Protein AF-A0A0K0D854-F1 (afdb_monomer_lite)

Secondary structure (DSSP, 8-state):
--SSEEE--TTGGGG-TTGGGGGGGTTS-SHHHHHH-GGG-SHHHHHHHHHTEEEE--HHHHT------TT-TTTTPPP--TTSEEEEETTEEEE--TTTTTS-SS--GGGS-EE-SSPPP---

Radius of gyration: 17.12 Å; chains: 1; bounding box: 40×25×46 Å

Sequence (124 aa):
MNELGVYDVTDFVASHPGGDKILLAAGGSVEPFWALYAQHKTKEVMEILEELRIGNLDPKEVETTKQMDVSDPFSTDPERHPALIVNQQRPFNAETPPVLIMDHFLTPNDLFFVRNHMPVPKVS

pLDDT: mean 89.84, std 10.32, range [48.94, 98.56]

Foldseek 3Di:
DPPFFDFDCPVVLVVDPLHCPVCLQPPHDCVLVCVVVVVCVDPVNVVVRVVRTPDGDDPVVVPPDDPQDPPDQQSPADDARSSWAFPDVVVTWTAAPPSQPPVDPDDPPRHHTDDDPHHDDDDD

Structure (mmCIF, N/CA/C/O backbone):
data_AF-A0A0K0D854-F1
#
_entry.id   AF-A0A0K0D854-F1
#
loop_
_atom_site.group_PDB
_atom_site.id
_atom_site.type_symbol
_atom_site.label_atom_id
_atom_site.label_alt_id
_atom_site.label_comp_id
_atom_site.label_asym_id
_atom_site.label_entity_id
_atom_site.label_seq_id
_atom_site.pdbx_PDB_ins_code
_atom_site.Cartn_x
_atom_site.Cartn_y
_atom_site.Cartn_z
_atom_site.occupancy
_atom_site.B_iso_or_equiv
_atom_site.auth_seq_id
_atom_site.auth_comp_id
_atom_site.auth_asym_id
_atom_site.auth_atom_id
_atom_site.pdbx_PDB_model_num
ATOM 1 N N . MET A 1 1 ? -10.514 11.056 -16.843 1.00 48.94 1 MET A N 1
ATOM 2 C CA . MET A 1 1 ? -10.186 9.645 -16.563 1.00 48.94 1 MET A CA 1
ATOM 3 C C . MET A 1 1 ? -11.248 9.140 -15.611 1.00 48.94 1 MET A C 1
ATOM 5 O O . MET A 1 1 ? -11.554 9.856 -14.669 1.00 48.94 1 MET A O 1
ATOM 9 N N . ASN A 1 2 ? -11.889 8.008 -15.899 1.00 51.47 2 ASN A N 1
ATOM 10 C CA . ASN A 1 2 ? -12.866 7.433 -14.971 1.00 51.47 2 ASN A CA 1
ATOM 11 C C . ASN A 1 2 ? -12.115 6.906 -13.740 1.00 51.47 2 ASN A C 1
ATOM 13 O O . ASN A 1 2 ? -11.326 5.976 -13.886 1.00 51.47 2 ASN A O 1
ATOM 17 N N . GLU A 1 3 ? -12.381 7.490 -12.569 1.00 73.69 3 GLU A N 1
ATOM 18 C CA . GLU A 1 3 ? -11.641 7.325 -11.300 1.00 73.69 3 GLU A CA 1
ATOM 19 C C . GLU A 1 3 ? -11.749 5.926 -10.654 1.00 73.69 3 GLU A C 1
ATOM 21 O O . GLU A 1 3 ? -11.167 5.691 -9.606 1.00 73.69 3 GLU A O 1
ATOM 26 N N . LEU A 1 4 ? -12.467 4.983 -11.276 1.00 89.00 4 LEU A N 1
ATOM 27 C CA . LEU A 1 4 ? -12.738 3.635 -10.752 1.00 89.00 4 LEU A CA 1
ATOM 28 C C . LEU A 1 4 ? -12.393 2.540 -11.774 1.00 89.00 4 LEU A C 1
ATOM 30 O O . LEU A 1 4 ? -13.206 1.659 -12.051 1.00 89.00 4 LEU A O 1
ATOM 34 N N . GLY A 1 5 ? -11.239 2.649 -12.432 1.00 93.00 5 GLY A N 1
ATOM 35 C CA . GLY A 1 5 ? -10.787 1.651 -13.406 1.00 93.00 5 GLY A CA 1
ATOM 36 C C . GLY A 1 5 ? -10.308 0.355 -12.755 1.00 93.00 5 GLY A C 1
ATOM 37 O O . GLY A 1 5 ? -9.674 0.379 -11.705 1.00 93.00 5 GLY A O 1
ATOM 38 N N . VAL A 1 6 ? -10.604 -0.769 -13.404 1.00 94.88 6 VAL A N 1
ATOM 39 C CA . VAL A 1 6 ? -10.044 -2.088 -13.088 1.00 94.88 6 VAL A CA 1
ATOM 40 C C . VAL A 1 6 ? -9.100 -2.464 -14.218 1.00 94.88 6 VAL A C 1
ATOM 42 O O . VAL A 1 6 ? -9.486 -2.396 -15.388 1.00 94.88 6 VAL A O 1
ATOM 45 N N . TYR A 1 7 ? -7.878 -2.855 -13.869 1.00 95.75 7 TYR A N 1
ATOM 46 C CA . TYR A 1 7 ? -6.790 -3.063 -14.819 1.00 95.75 7 TYR A CA 1
ATOM 47 C C . TYR A 1 7 ? -6.211 -4.467 -14.661 1.00 95.75 7 TYR A C 1
ATOM 49 O O . TYR A 1 7 ? -5.947 -4.901 -13.538 1.00 95.75 7 TYR A O 1
ATOM 57 N N . ASP A 1 8 ? -6.007 -5.161 -15.777 1.00 96.56 8 ASP A N 1
ATOM 58 C CA . ASP A 1 8 ? -5.256 -6.413 -15.805 1.00 96.56 8 ASP A CA 1
ATOM 59 C C . ASP A 1 8 ? -3.807 -6.107 -16.177 1.00 96.56 8 ASP A C 1
ATOM 61 O O . ASP A 1 8 ? -3.488 -5.748 -17.308 1.00 96.56 8 ASP A O 1
ATOM 65 N N . VAL A 1 9 ? -2.924 -6.226 -15.190 1.00 95.75 9 VAL A N 1
ATOM 66 C CA . VAL A 1 9 ? -1.495 -5.937 -15.345 1.00 95.75 9 VAL A CA 1
ATOM 67 C C . VAL A 1 9 ? -0.653 -7.204 -15.491 1.00 95.75 9 VAL A C 1
ATOM 69 O O . VAL A 1 9 ? 0.571 -7.102 -15.452 1.00 95.75 9 VAL A O 1
ATOM 72 N N . THR A 1 10 ? -1.270 -8.383 -15.649 1.00 95.62 10 THR A N 1
ATOM 73 C CA . THR A 1 10 ? -0.593 -9.694 -15.596 1.00 95.62 10 THR A CA 1
ATOM 74 C C . THR A 1 10 ? 0.603 -9.765 -16.546 1.00 95.62 10 THR A C 1
ATOM 76 O O . THR A 1 10 ? 1.713 -10.077 -16.113 1.00 95.62 10 THR A O 1
ATOM 79 N N . ASP A 1 11 ? 0.411 -9.396 -17.813 1.00 95.00 11 ASP A N 1
ATOM 80 C CA . ASP A 1 11 ? 1.480 -9.414 -18.820 1.00 95.00 11 ASP A CA 1
ATOM 81 C C . ASP A 1 11 ? 2.470 -8.250 -18.647 1.00 95.00 11 ASP A C 1
ATOM 83 O O . ASP A 1 11 ? 3.657 -8.368 -18.962 1.00 95.00 11 ASP A O 1
ATOM 87 N N . PHE A 1 12 ? 2.005 -7.123 -18.098 1.00 95.38 12 PHE A N 1
ATOM 88 C CA . PHE A 1 12 ? 2.821 -5.925 -17.911 1.00 95.38 12 PHE A CA 1
ATOM 89 C C . PHE A 1 12 ? 3.872 -6.082 -16.803 1.00 95.38 12 PHE A C 1
ATOM 91 O O . PHE A 1 12 ? 4.914 -5.421 -16.868 1.00 95.38 12 PHE A O 1
ATOM 98 N N . VAL A 1 13 ? 3.657 -6.983 -15.830 1.00 94.50 13 VAL A N 1
ATOM 99 C CA . VAL A 1 13 ? 4.583 -7.233 -14.704 1.00 94.50 13 VAL A CA 1
ATOM 100 C C . VAL A 1 13 ? 6.026 -7.412 -15.184 1.00 94.50 13 VAL A C 1
ATOM 102 O O . VAL A 1 13 ? 6.934 -6.789 -14.638 1.00 94.50 13 VAL A O 1
ATOM 105 N N . ALA A 1 14 ? 6.241 -8.194 -16.247 1.00 94.00 14 ALA A N 1
ATOM 106 C CA . ALA A 1 14 ? 7.576 -8.491 -16.773 1.00 94.00 14 ALA A CA 1
ATOM 107 C C . ALA A 1 14 ? 8.302 -7.266 -17.364 1.00 94.00 14 ALA A C 1
ATOM 109 O O . ALA A 1 14 ? 9.528 -7.261 -17.464 1.00 94.00 14 ALA A O 1
ATOM 110 N N . SER A 1 15 ? 7.555 -6.236 -17.763 1.00 94.06 15 SER A N 1
ATOM 111 C CA . SER A 1 15 ? 8.077 -5.006 -18.373 1.00 94.06 15 SER A CA 1
ATOM 112 C C . SER A 1 15 ? 8.105 -3.805 -17.427 1.00 94.06 15 SER A C 1
ATOM 114 O O . SER A 1 15 ? 8.588 -2.738 -17.808 1.00 94.06 15 SER A O 1
ATOM 116 N N . HIS A 1 16 ? 7.602 -3.953 -16.200 1.00 94.88 16 HIS A N 1
ATOM 117 C CA . HIS A 1 16 ? 7.472 -2.842 -15.268 1.00 94.88 16 HIS A CA 1
ATOM 118 C C . HIS A 1 16 ? 8.853 -2.310 -14.813 1.00 94.88 16 HIS A C 1
ATOM 120 O O . HIS A 1 16 ? 9.632 -3.068 -14.226 1.00 94.88 16 HIS A O 1
ATOM 126 N N . PRO A 1 17 ? 9.163 -1.003 -14.981 1.00 89.69 17 PRO A N 1
ATOM 127 C CA . PRO A 1 17 ? 10.466 -0.422 -14.613 1.00 89.69 17 PRO A CA 1
ATOM 128 C C . PRO A 1 17 ? 10.845 -0.465 -13.117 1.00 89.69 17 PRO A C 1
ATOM 130 O O . PRO A 1 17 ? 11.956 -0.079 -12.760 1.00 89.69 17 PRO A O 1
ATOM 133 N N . GLY A 1 18 ? 9.960 -0.941 -12.235 1.00 85.88 18 GLY A N 1
ATOM 134 C CA . GLY A 1 18 ? 10.232 -1.209 -10.815 1.00 85.88 18 GLY A CA 1
ATOM 135 C C . GLY A 1 18 ? 10.286 -2.699 -10.451 1.00 85.88 18 GLY A C 1
ATOM 136 O O . GLY A 1 18 ? 10.290 -3.025 -9.262 1.00 85.88 18 GLY A O 1
ATOM 137 N N . GLY A 1 19 ? 10.277 -3.592 -11.448 1.00 89.56 19 GLY A N 1
ATOM 138 C CA . GLY A 1 19 ? 10.204 -5.042 -11.268 1.00 89.56 19 GLY A CA 1
ATOM 139 C C . GLY A 1 19 ? 8.972 -5.463 -10.465 1.00 89.56 19 GLY A C 1
ATOM 140 O O . GLY A 1 19 ? 7.910 -4.836 -10.554 1.00 89.56 19 GLY A O 1
ATOM 141 N N . ASP A 1 20 ? 9.156 -6.469 -9.612 1.00 90.25 20 ASP A N 1
ATOM 142 C CA . ASP A 1 20 ? 8.103 -7.108 -8.811 1.00 90.25 20 ASP A CA 1
ATOM 143 C C . ASP A 1 20 ? 7.410 -6.176 -7.800 1.00 90.25 20 ASP A C 1
ATOM 145 O O . ASP A 1 20 ? 6.396 -6.554 -7.217 1.00 90.25 20 ASP A O 1
ATOM 149 N N . LYS A 1 21 ? 7.885 -4.936 -7.600 1.00 89.69 21 LYS A N 1
ATOM 150 C CA . LYS A 1 21 ? 7.220 -3.946 -6.727 1.00 89.69 21 LYS A CA 1
ATOM 151 C C . LYS A 1 21 ? 5.779 -3.652 -7.143 1.00 89.69 21 LYS A C 1
ATOM 153 O O . LYS A 1 21 ? 4.970 -3.305 -6.288 1.00 89.69 21 LYS A O 1
ATOM 158 N N . ILE A 1 22 ? 5.442 -3.832 -8.422 1.00 92.19 22 ILE A N 1
ATOM 159 C CA . ILE A 1 22 ? 4.059 -3.717 -8.912 1.00 92.19 22 ILE A CA 1
ATOM 160 C C . ILE A 1 22 ? 3.105 -4.684 -8.193 1.00 92.19 22 ILE A C 1
ATOM 162 O O . ILE A 1 22 ? 1.942 -4.354 -7.973 1.00 92.19 22 ILE A O 1
ATOM 166 N N . LEU A 1 23 ? 3.604 -5.841 -7.745 1.00 92.44 23 LEU A N 1
ATOM 167 C CA . LEU A 1 23 ? 2.806 -6.861 -7.065 1.00 92.44 23 LEU A CA 1
ATOM 168 C C . LEU A 1 23 ? 2.357 -6.439 -5.662 1.00 92.44 23 LEU A C 1
ATOM 170 O O . LEU A 1 23 ? 1.440 -7.046 -5.119 1.00 92.44 23 LEU A O 1
ATOM 174 N N . LEU A 1 24 ? 2.941 -5.385 -5.083 1.00 90.50 24 LEU A N 1
ATOM 175 C CA . LEU A 1 24 ? 2.486 -4.848 -3.797 1.00 90.50 24 LEU A CA 1
ATOM 176 C C . LEU A 1 24 ? 1.040 -4.334 -3.858 1.00 90.50 24 LEU A C 1
ATOM 178 O O . LEU A 1 24 ? 0.354 -4.343 -2.841 1.00 90.50 24 LEU A O 1
ATOM 182 N N . ALA A 1 25 ? 0.582 -3.912 -5.039 1.00 91.88 25 ALA A N 1
ATOM 183 C CA . ALA A 1 25 ? -0.784 -3.455 -5.275 1.00 91.88 25 ALA A CA 1
ATOM 184 C C . ALA A 1 25 ? -1.708 -4.559 -5.828 1.00 91.88 25 ALA A C 1
ATOM 186 O O . ALA A 1 25 ? -2.865 -4.285 -6.142 1.00 91.88 25 ALA A O 1
ATOM 187 N N . ALA A 1 26 ? -1.222 -5.797 -5.985 1.00 92.44 26 ALA A N 1
ATOM 188 C CA . ALA A 1 26 ? -1.984 -6.865 -6.627 1.00 92.44 26 ALA A CA 1
ATOM 189 C C . ALA A 1 26 ? -3.302 -7.148 -5.888 1.00 92.44 26 ALA A C 1
ATOM 191 O O . ALA A 1 26 ? -3.321 -7.394 -4.683 1.00 92.44 26 ALA A O 1
ATOM 192 N N . GLY A 1 27 ? -4.413 -7.119 -6.630 1.00 89.81 27 GLY A N 1
ATOM 193 C CA . GLY A 1 27 ? -5.758 -7.317 -6.079 1.00 89.81 27 GLY A CA 1
ATOM 194 C C . GLY A 1 27 ? -6.284 -6.149 -5.237 1.00 89.81 27 GLY A C 1
ATOM 195 O O . GLY A 1 27 ? -7.340 -6.283 -4.621 1.00 89.81 27 GLY A O 1
ATOM 196 N N . GLY A 1 28 ? -5.572 -5.022 -5.199 1.00 90.19 28 GLY A N 1
ATOM 197 C CA . GLY A 1 28 ? -5.941 -3.832 -4.444 1.00 90.19 28 GLY A CA 1
ATOM 198 C C . GLY A 1 28 ? -5.857 -2.549 -5.268 1.00 90.19 28 GLY A C 1
ATOM 199 O O . GLY A 1 28 ? -5.642 -2.552 -6.477 1.00 90.19 28 GLY A O 1
ATOM 200 N N . SER A 1 29 ? -6.054 -1.434 -4.573 1.00 90.62 29 SER A N 1
ATOM 201 C CA . SER A 1 29 ? -5.955 -0.086 -5.130 1.00 90.62 29 SER A CA 1
ATOM 202 C C . SER A 1 29 ? -4.484 0.331 -5.287 1.00 90.62 29 SER A C 1
ATOM 204 O O . SER A 1 29 ? -3.644 0.040 -4.430 1.00 90.62 29 SER A O 1
ATOM 206 N N . VAL A 1 30 ? -4.168 1.018 -6.390 1.00 90.88 30 VAL A N 1
ATOM 207 C CA . VAL A 1 30 ? -2.813 1.523 -6.693 1.00 90.88 30 VAL A CA 1
ATOM 208 C C . VAL A 1 30 ? -2.532 2.876 -6.029 1.00 90.88 30 VAL A C 1
ATOM 210 O O . VAL A 1 30 ? -1.376 3.274 -5.875 1.00 90.88 30 VAL A O 1
ATOM 213 N N . GLU A 1 31 ? -3.579 3.575 -5.595 1.00 88.94 31 GLU A N 1
ATOM 214 C CA . GLU A 1 31 ? -3.553 4.931 -5.048 1.00 88.94 31 GLU A CA 1
ATOM 215 C C . GLU A 1 31 ? -2.566 5.115 -3.879 1.00 88.94 31 GLU A C 1
ATOM 217 O O . GLU A 1 31 ? -1.800 6.086 -3.919 1.00 88.94 31 GLU A O 1
ATOM 222 N N . PRO A 1 32 ? -2.485 4.209 -2.878 1.00 88.31 32 PRO A N 1
ATOM 223 C CA . PRO A 1 32 ? -1.510 4.334 -1.790 1.00 88.31 32 PRO A CA 1
ATOM 224 C C . PRO A 1 32 ? -0.059 4.326 -2.295 1.00 88.31 32 PRO A C 1
ATOM 226 O O . PRO A 1 32 ? 0.796 5.056 -1.797 1.00 88.31 32 PRO A O 1
ATOM 229 N N . PHE A 1 33 ? 0.219 3.561 -3.351 1.00 89.88 33 PHE A N 1
ATOM 230 C CA . PHE A 1 33 ? 1.563 3.397 -3.905 1.00 89.88 33 PHE A CA 1
ATOM 231 C C . PHE A 1 33 ? 1.993 4.585 -4.768 1.00 89.88 33 PHE A C 1
ATOM 233 O O . PHE A 1 33 ? 3.167 4.958 -4.771 1.00 89.88 33 PHE A O 1
ATOM 240 N N . TRP A 1 34 ? 1.059 5.242 -5.457 1.00 88.94 34 TRP A N 1
ATOM 241 C CA . TRP A 1 34 ? 1.347 6.477 -6.195 1.00 88.94 34 TRP A CA 1
ATOM 242 C C . TRP A 1 34 ? 1.717 7.652 -5.291 1.00 88.94 34 TRP A C 1
ATOM 244 O O . TRP A 1 34 ? 2.399 8.578 -5.740 1.00 88.94 34 TRP A O 1
ATOM 254 N N . ALA A 1 35 ? 1.273 7.651 -4.031 1.00 82.12 35 ALA A N 1
ATOM 255 C CA . ALA A 1 35 ? 1.714 8.641 -3.052 1.00 82.12 35 ALA A CA 1
ATOM 256 C C . ALA A 1 35 ? 3.203 8.474 -2.708 1.00 82.12 35 ALA A C 1
ATOM 258 O O . ALA A 1 35 ? 3.905 9.474 -2.562 1.00 82.12 35 ALA A O 1
ATOM 259 N N . LEU A 1 36 ? 3.686 7.229 -2.652 1.00 82.44 36 LEU A N 1
ATOM 260 C CA . LEU A 1 36 ? 5.089 6.895 -2.393 1.00 82.44 36 LEU A CA 1
ATOM 261 C C . LEU A 1 36 ? 5.978 7.133 -3.624 1.00 82.44 36 LEU A C 1
ATOM 263 O O . LEU A 1 36 ? 7.073 7.680 -3.507 1.00 82.44 36 LEU A O 1
ATOM 267 N N . TYR A 1 37 ? 5.491 6.772 -4.813 1.00 85.88 37 TYR A N 1
ATOM 268 C CA . TYR A 1 37 ? 6.254 6.825 -6.062 1.00 85.88 37 TYR A CA 1
ATOM 269 C C . TYR A 1 37 ? 5.634 7.799 -7.060 1.00 85.88 37 TYR A C 1
ATOM 271 O O . TYR A 1 37 ? 4.942 7.406 -8.006 1.00 85.88 37 TYR A O 1
ATOM 279 N N . ALA A 1 38 ? 5.917 9.087 -6.863 1.00 84.81 38 ALA A N 1
ATOM 280 C CA . ALA A 1 38 ? 5.375 10.172 -7.680 1.00 84.81 38 ALA A CA 1
ATOM 281 C C . ALA A 1 38 ? 5.711 10.063 -9.183 1.00 84.81 38 ALA A C 1
ATOM 283 O O . ALA A 1 38 ? 5.021 10.671 -9.997 1.00 84.81 38 ALA A O 1
ATOM 284 N N . GLN A 1 39 ? 6.717 9.269 -9.569 1.00 88.50 39 GLN A N 1
ATOM 285 C CA . GLN A 1 39 ? 7.090 9.003 -10.964 1.00 88.50 39 GLN A CA 1
ATOM 286 C C . GLN A 1 39 ? 5.965 8.345 -11.775 1.00 88.50 39 GLN A C 1
ATOM 288 O O . GLN A 1 39 ? 5.975 8.438 -12.995 1.00 88.50 39 GLN A O 1
ATOM 293 N N . HIS A 1 40 ? 4.980 7.724 -11.122 1.00 91.44 40 HIS A N 1
ATOM 294 C CA . HIS A 1 40 ? 3.809 7.165 -11.802 1.00 91.44 40 HIS A CA 1
ATOM 295 C C . HIS A 1 40 ? 2.764 8.230 -12.178 1.00 91.44 40 HIS A C 1
ATOM 297 O O . HIS A 1 40 ? 1.815 7.934 -12.895 1.00 91.44 40 HIS A O 1
ATOM 303 N N . LYS A 1 41 ? 2.918 9.483 -11.724 1.00 88.62 41 LYS A N 1
ATOM 304 C CA . LYS A 1 41 ? 1.966 10.581 -11.974 1.00 88.62 41 LYS A CA 1
ATOM 305 C C . LYS A 1 41 ? 2.275 11.357 -13.260 1.00 88.62 41 LYS A C 1
ATOM 307 O O . LYS A 1 41 ? 2.118 12.578 -13.291 1.00 88.62 41 LYS A O 1
ATOM 312 N N . THR A 1 42 ? 2.733 10.678 -14.311 1.00 92.88 42 THR A N 1
ATOM 313 C CA . THR A 1 42 ? 2.973 11.295 -15.628 1.00 92.88 42 THR A CA 1
ATOM 314 C C . THR A 1 42 ? 1.895 10.897 -16.630 1.00 92.88 42 THR A C 1
ATOM 316 O O . THR A 1 42 ? 1.182 9.913 -16.438 1.00 92.88 42 THR A O 1
ATOM 319 N N . LYS A 1 43 ? 1.759 11.672 -17.711 1.00 94.19 43 LYS A N 1
ATOM 320 C CA . LYS A 1 43 ? 0.746 11.415 -18.744 1.00 94.19 43 LYS A CA 1
ATOM 321 C C . LYS A 1 43 ? 0.985 10.074 -19.435 1.00 94.19 43 LYS A C 1
ATOM 323 O O . LYS A 1 43 ? 0.040 9.341 -19.678 1.00 94.19 43 LYS A O 1
ATOM 328 N N . GLU A 1 44 ? 2.246 9.753 -19.685 1.00 93.81 44 GLU A N 1
ATOM 329 C CA . GLU A 1 44 ? 2.679 8.535 -20.365 1.00 93.81 44 GLU A CA 1
ATOM 330 C C . GLU A 1 44 ? 2.310 7.289 -19.552 1.00 93.81 44 GLU A C 1
ATOM 332 O O . GLU A 1 44 ? 1.805 6.318 -20.103 1.00 93.81 44 GLU A O 1
ATOM 337 N N . VAL A 1 45 ? 2.495 7.326 -18.226 1.00 93.81 45 VAL A N 1
ATOM 338 C CA . VAL A 1 45 ? 2.103 6.214 -17.345 1.00 93.81 45 VAL A CA 1
ATOM 339 C C . VAL A 1 45 ? 0.585 6.040 -17.320 1.00 93.81 45 VAL A C 1
ATOM 341 O O . VAL A 1 45 ? 0.103 4.912 -17.351 1.00 93.81 45 VAL A O 1
ATOM 344 N N . MET A 1 46 ? -0.173 7.141 -17.312 1.00 93.00 46 MET A N 1
ATOM 345 C CA . MET A 1 46 ? -1.637 7.082 -17.373 1.00 93.00 46 MET A CA 1
ATOM 346 C C . MET A 1 46 ? -2.143 6.527 -18.711 1.00 93.00 46 MET A C 1
ATOM 348 O O . MET A 1 46 ? -3.142 5.815 -18.731 1.00 93.00 46 MET A O 1
ATOM 352 N N . GLU A 1 47 ? -1.460 6.831 -19.818 1.00 94.75 47 GLU A N 1
ATOM 353 C CA . GLU A 1 47 ? -1.771 6.273 -21.139 1.00 94.75 47 GLU A CA 1
ATOM 354 C C . GLU A 1 47 ? -1.528 4.758 -21.172 1.00 94.75 47 GLU A C 1
ATOM 356 O O . GLU A 1 47 ? -2.436 4.021 -21.545 1.00 94.75 47 GLU A O 1
ATOM 361 N N . ILE A 1 48 ? -0.373 4.287 -20.682 1.00 94.25 48 ILE A N 1
ATOM 362 C CA . ILE A 1 48 ? -0.077 2.847 -20.549 1.00 94.25 48 ILE A CA 1
ATOM 363 C C . ILE A 1 48 ? -1.121 2.154 -19.665 1.00 94.25 48 ILE A C 1
ATOM 365 O O . ILE A 1 48 ? -1.604 1.079 -20.003 1.00 94.25 48 ILE A O 1
ATOM 369 N N . LEU A 1 49 ? -1.486 2.760 -18.532 1.00 94.50 49 LEU A N 1
ATOM 370 C CA . LEU A 1 49 ? -2.462 2.176 -17.613 1.00 94.50 49 LEU A CA 1
ATOM 371 C C . LEU A 1 49 ? -3.836 2.004 -18.271 1.00 94.50 49 LEU A C 1
ATOM 373 O O . LEU A 1 49 ? -4.475 0.973 -18.081 1.00 94.50 49 LEU A O 1
ATOM 377 N N . GLU A 1 50 ? -4.292 2.985 -19.051 1.00 95.19 50 GLU A N 1
ATOM 378 C CA . GLU A 1 50 ? -5.596 2.908 -19.716 1.00 95.19 50 GLU A CA 1
ATOM 379 C C . GLU A 1 50 ? -5.641 1.792 -20.774 1.00 95.19 50 GLU A C 1
ATOM 381 O O . GLU A 1 50 ? -6.689 1.170 -20.943 1.00 95.19 50 GLU A O 1
ATOM 386 N N . GLU A 1 51 ? -4.518 1.464 -21.425 1.00 95.69 51 GLU A N 1
ATOM 387 C CA . GLU A 1 51 ? -4.426 0.308 -22.336 1.00 95.69 51 GLU A CA 1
ATOM 388 C C . GLU A 1 51 ? -4.649 -1.036 -21.620 1.00 95.69 51 GLU A C 1
ATOM 390 O O . GLU A 1 51 ? -5.113 -1.994 -22.237 1.00 95.69 51 GLU A O 1
ATOM 395 N N .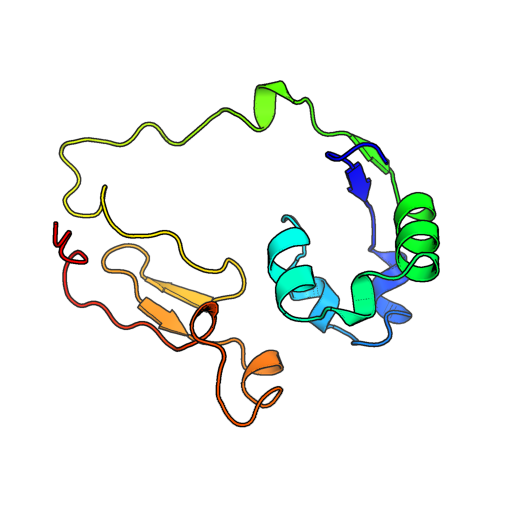 LEU A 1 52 ? -4.367 -1.105 -20.315 1.00 96.12 52 LEU A N 1
ATOM 396 C CA . LEU A 1 52 ? -4.513 -2.307 -19.482 1.00 96.12 52 LEU A CA 1
ATOM 397 C C . LEU A 1 52 ? -5.906 -2.435 -18.842 1.00 96.12 52 LEU A C 1
ATOM 399 O O . LEU A 1 52 ? -6.154 -3.337 -18.037 1.00 96.12 52 LEU A O 1
ATOM 403 N N . ARG A 1 53 ? -6.831 -1.519 -19.140 1.00 96.44 53 ARG A N 1
ATOM 404 C CA . ARG A 1 53 ? -8.150 -1.480 -18.503 1.00 96.44 53 ARG A CA 1
ATOM 405 C C . ARG A 1 53 ? -9.047 -2.614 -18.993 1.00 96.44 53 ARG A C 1
ATOM 407 O O . ARG A 1 53 ? -9.307 -2.750 -20.183 1.00 96.44 53 ARG A O 1
ATOM 414 N N . ILE A 1 54 ? -9.624 -3.352 -18.049 1.00 97.00 54 ILE A N 1
ATOM 415 C CA . ILE A 1 54 ? -10.599 -4.423 -18.316 1.00 97.00 54 ILE A CA 1
ATOM 416 C C . ILE A 1 54 ? -12.024 -4.076 -17.872 1.00 97.00 54 ILE A C 1
ATOM 418 O O . ILE A 1 54 ? -12.967 -4.795 -18.196 1.00 97.00 54 ILE A O 1
ATOM 422 N N . GLY A 1 55 ? -12.211 -2.979 -17.135 1.00 95.25 55 GLY A N 1
ATOM 423 C CA . GLY A 1 55 ? -13.536 -2.548 -16.706 1.00 95.25 55 GLY A CA 1
ATOM 424 C C . GLY A 1 55 ? -13.520 -1.420 -15.685 1.00 95.25 55 GLY A C 1
ATOM 425 O O . GLY A 1 55 ? -12.530 -0.695 -15.539 1.00 95.25 55 GLY A O 1
ATOM 426 N N . ASN A 1 56 ? -14.645 -1.277 -14.984 1.00 94.38 56 ASN A N 1
ATOM 427 C CA . ASN A 1 56 ? -14.856 -0.291 -13.931 1.00 94.38 56 ASN A CA 1
ATOM 428 C C . ASN A 1 56 ? -15.528 -0.943 -12.721 1.00 94.38 56 ASN A C 1
ATOM 430 O O . ASN A 1 56 ? -16.380 -1.813 -12.902 1.00 94.38 56 ASN A O 1
ATOM 434 N N . LEU A 1 57 ? -15.204 -0.474 -11.516 1.00 90.69 57 LEU A N 1
ATOM 435 C CA . LEU A 1 57 ? -15.975 -0.805 -10.314 1.00 90.69 57 LEU A CA 1
ATOM 436 C C . LEU A 1 57 ? -17.327 -0.078 -10.330 1.00 90.69 57 LEU A C 1
ATOM 438 O O . LEU A 1 57 ? -17.420 1.052 -10.822 1.00 90.69 57 LEU A O 1
ATOM 442 N N . ASP A 1 58 ? -18.367 -0.704 -9.772 1.00 89.94 58 ASP A N 1
ATOM 443 C CA . ASP A 1 58 ? -19.637 -0.021 -9.515 1.00 89.94 58 ASP A CA 1
ATOM 444 C C . ASP A 1 58 ? -19.437 0.958 -8.342 1.00 89.94 58 ASP A C 1
ATOM 446 O O . ASP A 1 58 ? -19.034 0.529 -7.256 1.00 89.94 58 ASP A O 1
ATOM 450 N N . PRO A 1 59 ? -19.731 2.264 -8.507 1.00 85.69 59 PRO A N 1
ATOM 451 C CA . PRO A 1 59 ? -19.615 3.240 -7.424 1.00 85.69 59 PRO A CA 1
ATOM 452 C C . PRO A 1 59 ? -20.335 2.831 -6.132 1.00 85.69 59 PRO A C 1
ATOM 454 O O . PRO A 1 59 ? -19.891 3.184 -5.043 1.00 85.69 59 PRO A O 1
ATOM 457 N N . LYS A 1 60 ? -21.428 2.065 -6.229 1.00 84.12 60 LYS A N 1
ATOM 458 C CA . LYS A 1 60 ? -22.205 1.610 -5.065 1.00 84.12 60 LYS A CA 1
ATOM 459 C C . LYS A 1 60 ? -21.485 0.552 -4.230 1.00 84.12 60 LYS A C 1
ATOM 461 O O . LYS A 1 60 ? -21.788 0.419 -3.049 1.00 84.12 60 LYS A O 1
ATOM 466 N N . GLU A 1 61 ? -20.552 -0.193 -4.819 1.00 78.50 61 GLU A N 1
ATOM 467 C CA . GLU A 1 61 ? -19.766 -1.220 -4.120 1.00 78.50 61 GLU A CA 1
ATOM 468 C C . GLU A 1 61 ? -18.564 -0.623 -3.374 1.00 78.50 61 GLU A C 1
ATOM 470 O O . GLU A 1 61 ? -18.067 -1.206 -2.411 1.00 78.50 61 GLU A O 1
ATOM 475 N N . VAL A 1 62 ? -18.124 0.576 -3.763 1.00 73.44 62 VAL A N 1
ATOM 476 C CA . VAL A 1 62 ? -17.017 1.288 -3.103 1.00 73.44 62 VAL A CA 1
ATOM 477 C C . VAL A 1 62 ? -17.439 1.824 -1.727 1.00 73.44 62 VAL A C 1
ATOM 479 O O . VAL A 1 62 ? -16.625 1.902 -0.809 1.00 73.44 62 VAL A O 1
ATOM 482 N N . GLU A 1 63 ? -18.724 2.145 -1.548 1.00 61.34 63 GLU A N 1
ATOM 483 C CA . GLU A 1 63 ? -19.252 2.765 -0.325 1.00 61.34 63 GLU A CA 1
ATOM 484 C C . GLU A 1 63 ? -19.691 1.780 0.768 1.00 61.34 63 GLU A C 1
ATOM 486 O O . GLU A 1 63 ? -20.050 2.227 1.862 1.00 61.34 63 GLU A O 1
ATOM 491 N N . THR A 1 64 ? -19.646 0.458 0.541 1.00 54.34 64 THR A N 1
ATOM 492 C CA . THR A 1 64 ? -19.949 -0.543 1.583 1.00 54.34 64 THR A CA 1
ATOM 493 C C . THR A 1 64 ? -18.864 -0.568 2.663 1.00 54.34 64 THR A C 1
ATOM 495 O O . THR A 1 64 ? -18.000 -1.438 2.741 1.00 54.34 64 THR A O 1
ATOM 498 N N . THR A 1 65 ? -18.911 0.447 3.515 1.00 53.72 65 THR A N 1
ATOM 499 C CA . THR A 1 65 ? -18.022 0.680 4.639 1.00 53.72 65 THR A CA 1
ATOM 500 C C . THR A 1 65 ? -18.354 -0.277 5.775 1.00 53.72 65 THR A C 1
ATOM 502 O O . THR A 1 65 ? -19.512 -0.528 6.117 1.00 53.72 65 THR A O 1
ATOM 505 N N . LYS A 1 66 ? -17.279 -0.824 6.349 1.00 58.00 66 LYS A N 1
ATOM 506 C CA . LYS A 1 66 ? -17.223 -1.683 7.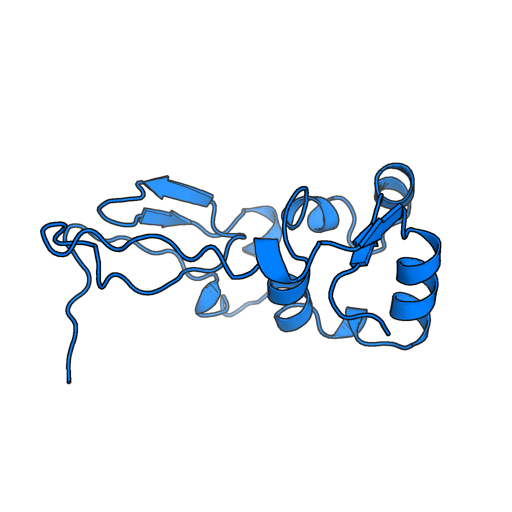533 1.00 58.00 66 LYS A CA 1
ATOM 507 C C . LYS A 1 66 ? -18.231 -1.212 8.586 1.00 58.00 66 LYS A C 1
ATOM 509 O O . LYS A 1 66 ? -18.050 -0.146 9.170 1.00 58.00 66 LYS A O 1
ATOM 514 N N . GLN A 1 67 ? -19.265 -2.008 8.866 1.00 56.47 67 GLN A N 1
ATOM 515 C CA . GLN A 1 67 ? -20.076 -1.782 10.062 1.00 56.47 67 GLN A CA 1
ATOM 516 C C . GLN A 1 67 ? -19.150 -1.893 11.277 1.00 56.47 67 GLN A C 1
ATOM 518 O O . GLN A 1 67 ? -18.602 -2.960 11.554 1.00 56.47 67 GLN A O 1
ATOM 523 N N . MET A 1 68 ? -18.910 -0.768 11.950 1.00 61.91 68 MET A N 1
ATOM 524 C CA . MET A 1 68 ? -18.066 -0.727 13.136 1.00 61.91 68 MET A CA 1
ATOM 525 C C . MET A 1 68 ? -18.861 -1.287 14.311 1.00 61.91 68 MET A C 1
ATOM 527 O O . MET A 1 68 ? -19.864 -0.706 14.727 1.00 61.91 68 MET A O 1
ATOM 531 N N . ASP A 1 69 ? -18.416 -2.419 14.845 1.00 75.12 69 ASP A N 1
ATOM 532 C CA . ASP A 1 69 ? -18.919 -2.920 16.116 1.00 75.12 69 ASP A CA 1
ATOM 533 C C . ASP A 1 69 ? -18.455 -1.977 17.233 1.00 75.12 69 ASP A C 1
ATOM 535 O O . ASP A 1 69 ? -17.270 -1.893 17.546 1.00 75.12 69 ASP A O 1
ATOM 539 N N . VAL A 1 70 ? -19.396 -1.245 17.828 1.00 75.31 70 VAL A N 1
ATOM 540 C CA . VAL A 1 70 ? -19.121 -0.267 18.894 1.00 75.31 70 VAL A CA 1
ATOM 541 C C . VAL A 1 70 ? -18.562 -0.941 20.157 1.00 75.31 70 VAL A C 1
ATOM 543 O O . VAL A 1 70 ? -17.944 -0.277 20.986 1.00 75.31 70 VAL A O 1
ATOM 546 N N . SER A 1 71 ? -18.756 -2.255 20.318 1.00 86.12 71 SER A N 1
ATOM 547 C CA . SER A 1 71 ? -18.216 -3.016 21.450 1.00 86.12 71 SER A CA 1
ATOM 548 C C . SER A 1 71 ? -16.752 -3.434 21.271 1.00 86.12 71 SER A C 1
ATOM 550 O O . SER A 1 71 ? -16.104 -3.830 22.241 1.00 86.12 71 SER A O 1
ATOM 552 N N . ASP A 1 72 ? -16.209 -3.316 20.058 1.00 88.75 72 ASP A N 1
ATOM 553 C CA . ASP A 1 72 ? -14.832 -3.680 19.755 1.00 88.75 72 ASP A CA 1
ATOM 554 C C . ASP A 1 72 ? -13.856 -2.606 20.269 1.00 88.75 72 ASP A C 1
ATOM 556 O O . ASP A 1 72 ? -13.891 -1.463 19.797 1.00 88.75 72 ASP A O 1
ATOM 560 N N . PRO A 1 73 ? -12.936 -2.944 21.194 1.00 91.88 73 PRO A N 1
ATOM 561 C CA . PRO A 1 73 ? -11.986 -1.979 21.739 1.00 91.88 73 PRO A CA 1
ATOM 562 C C . PRO A 1 73 ? -10.990 -1.453 20.694 1.00 91.88 73 PRO A C 1
ATOM 564 O O . PRO A 1 73 ? -10.384 -0.412 20.924 1.00 91.88 73 PRO A O 1
ATOM 567 N N . PHE A 1 74 ? -10.833 -2.133 19.553 1.00 93.62 74 PHE A N 1
ATOM 568 C CA . PHE A 1 74 ? -9.992 -1.704 18.428 1.00 93.62 74 PHE A CA 1
ATOM 569 C C . PHE A 1 74 ? -10.783 -0.960 17.344 1.00 93.62 74 PHE A C 1
ATOM 571 O O . PHE A 1 74 ? -10.227 -0.633 16.299 1.00 93.62 74 PHE A O 1
ATOM 578 N N . SER A 1 75 ? -12.075 -0.685 17.558 1.00 91.12 75 SER A N 1
ATOM 579 C CA . SER A 1 75 ? -12.925 -0.005 16.569 1.00 91.12 75 SER A CA 1
ATOM 580 C C . SER A 1 75 ? -12.399 1.378 16.187 1.00 91.12 75 SER A C 1
ATOM 582 O O . SER A 1 75 ? -12.602 1.818 15.063 1.00 91.12 75 SER A O 1
ATOM 584 N N . THR A 1 76 ? -11.684 2.058 17.082 1.00 91.44 76 THR A N 1
ATOM 585 C CA . THR A 1 76 ? -11.080 3.368 16.806 1.00 91.44 76 THR A CA 1
ATOM 586 C C . THR A 1 76 ? -9.612 3.296 16.398 1.00 91.44 76 THR A C 1
ATOM 588 O O . THR A 1 76 ? -8.972 4.347 16.323 1.00 91.44 76 THR A O 1
ATOM 591 N N . ASP A 1 77 ? -9.056 2.099 16.166 1.00 94.69 77 ASP A N 1
ATOM 592 C CA . ASP A 1 77 ? -7.688 1.989 15.666 1.00 94.69 77 ASP A CA 1
ATOM 593 C C . ASP A 1 77 ? -7.594 2.690 14.295 1.00 94.69 77 ASP A C 1
ATOM 595 O O . ASP A 1 77 ? -8.457 2.506 13.431 1.00 94.69 77 ASP A O 1
ATOM 599 N N . PRO A 1 78 ? -6.562 3.518 14.081 1.00 94.62 78 PRO A N 1
ATOM 600 C CA . PRO A 1 78 ? -6.376 4.242 12.829 1.00 94.62 78 PRO A CA 1
ATOM 601 C C . PRO A 1 78 ? -6.099 3.302 11.651 1.00 94.62 78 PRO A C 1
ATOM 603 O O . PRO A 1 78 ? -5.522 2.223 11.809 1.00 94.62 78 PRO A O 1
ATOM 606 N N . GLU A 1 79 ? -6.427 3.768 10.447 1.00 93.25 79 GLU A N 1
ATOM 607 C CA . GLU A 1 79 ? -6.078 3.073 9.211 1.00 93.25 79 GLU A CA 1
ATOM 608 C C . GLU A 1 79 ? -4.555 3.003 9.004 1.00 93.25 79 GLU A C 1
ATOM 610 O O . GLU A 1 79 ? -3.759 3.746 9.599 1.00 93.25 79 GLU A O 1
ATOM 615 N N . ARG A 1 80 ? -4.137 2.021 8.205 1.00 95.06 80 ARG A N 1
ATOM 616 C CA . ARG A 1 80 ? -2.737 1.643 7.997 1.00 95.06 80 ARG A CA 1
ATOM 617 C C . ARG A 1 80 ? -2.494 1.389 6.520 1.00 95.06 80 ARG A C 1
ATOM 619 O O . ARG A 1 80 ? -3.398 0.942 5.818 1.00 95.06 80 ARG A O 1
ATOM 626 N N . HIS A 1 81 ? -1.275 1.667 6.065 1.00 94.62 81 HIS A N 1
ATOM 627 C CA . HIS A 1 81 ? -0.916 1.498 4.664 1.00 94.62 81 HIS A CA 1
ATOM 628 C C . HIS A 1 81 ? -1.035 0.017 4.251 1.00 94.62 81 HIS A C 1
ATOM 630 O O . HIS A 1 81 ? -0.469 -0.840 4.936 1.00 94.62 81 HIS A O 1
ATOM 636 N N . PRO A 1 82 ? -1.717 -0.312 3.137 1.00 93.12 82 PRO A N 1
ATOM 637 C CA . PRO A 1 82 ? -1.996 -1.701 2.760 1.00 93.12 82 PRO A CA 1
ATOM 638 C C . PRO A 1 82 ? -0.746 -2.495 2.368 1.00 93.12 82 PRO A C 1
ATOM 640 O O . PRO A 1 82 ? -0.765 -3.717 2.408 1.00 93.12 82 PRO A O 1
ATOM 643 N N . ALA A 1 83 ? 0.352 -1.812 2.029 1.00 92.75 83 ALA A N 1
ATOM 644 C CA . ALA A 1 83 ? 1.632 -2.469 1.760 1.00 92.75 83 ALA A CA 1
ATOM 645 C C . ALA A 1 83 ? 2.274 -3.113 2.997 1.00 92.75 83 ALA A C 1
ATOM 647 O O . ALA A 1 83 ? 3.182 -3.919 2.837 1.00 92.75 83 ALA A O 1
ATOM 648 N N . LEU A 1 84 ? 1.886 -2.727 4.218 1.00 95.69 84 LEU A N 1
ATOM 649 C CA . LEU A 1 84 ? 2.477 -3.300 5.424 1.00 95.69 84 LEU A CA 1
ATOM 650 C C . LEU A 1 84 ? 2.193 -4.804 5.497 1.00 95.69 84 LEU A C 1
ATOM 652 O O . LEU A 1 84 ? 1.064 -5.248 5.290 1.00 95.69 84 LEU A O 1
ATOM 656 N N . ILE A 1 85 ? 3.205 -5.587 5.868 1.00 96.44 85 ILE A N 1
ATOM 657 C CA . ILE A 1 85 ? 3.022 -7.011 6.148 1.00 96.44 85 ILE A CA 1
ATOM 658 C C . ILE A 1 85 ? 2.382 -7.116 7.529 1.00 96.44 85 ILE A C 1
ATOM 660 O O . ILE A 1 85 ? 3.044 -6.942 8.555 1.00 96.44 85 ILE A O 1
ATOM 664 N N . VAL A 1 86 ? 1.068 -7.340 7.555 1.00 97.19 86 VAL A N 1
ATOM 665 C CA . VAL A 1 86 ? 0.296 -7.443 8.796 1.00 97.19 86 VAL A CA 1
ATOM 666 C C . VAL A 1 86 ? 0.495 -8.822 9.412 1.00 97.19 86 VAL A C 1
ATOM 668 O O . VAL A 1 86 ? -0.032 -9.821 8.932 1.00 97.19 86 VAL A O 1
ATOM 671 N N . ASN A 1 87 ? 1.220 -8.856 10.527 1.00 97.50 87 ASN A N 1
ATOM 672 C CA . ASN A 1 87 ? 1.460 -10.073 11.295 1.00 97.50 87 ASN A CA 1
ATOM 673 C C . ASN A 1 87 ? 0.342 -10.334 12.314 1.00 97.50 87 ASN A C 1
ATOM 675 O O . ASN A 1 87 ? 0.060 -11.488 12.630 1.00 97.50 87 ASN A O 1
ATOM 679 N N . GLN A 1 88 ? -0.292 -9.281 12.843 1.00 97.19 88 GLN A N 1
ATOM 680 C CA . GLN A 1 88 ? -1.460 -9.348 13.732 1.00 97.19 88 GLN A CA 1
ATOM 681 C C . GLN A 1 88 ? -2.360 -8.127 13.508 1.00 97.19 88 GLN A C 1
ATOM 683 O O . GLN A 1 88 ? -1.867 -7.003 13.473 1.00 97.19 88 GLN A O 1
ATOM 688 N N . GLN A 1 89 ? -3.678 -8.323 13.410 1.00 94.88 89 GLN A N 1
ATOM 689 C CA . GLN A 1 89 ? -4.621 -7.216 13.194 1.00 94.88 89 GLN A CA 1
ATOM 690 C C . GLN A 1 89 ? -5.091 -6.561 14.504 1.00 94.88 89 GLN A C 1
ATOM 692 O O . GLN A 1 89 ? -5.336 -5.358 14.526 1.00 94.88 89 GLN A O 1
ATOM 697 N N . ARG A 1 90 ? -5.243 -7.340 15.587 1.00 93.81 90 ARG A N 1
ATOM 698 C CA . ARG A 1 90 ? -5.776 -6.886 16.885 1.00 93.81 90 ARG A CA 1
ATOM 699 C C . ARG A 1 90 ? -5.019 -7.553 18.042 1.00 93.81 90 ARG A C 1
ATOM 701 O O . ARG A 1 90 ? -5.279 -8.723 18.316 1.00 93.81 90 ARG A O 1
ATOM 708 N N . PRO A 1 91 ? -4.091 -6.852 18.722 1.00 96.19 91 PRO A N 1
ATOM 709 C CA . PRO A 1 91 ? -3.612 -5.495 18.433 1.00 96.19 91 PRO A CA 1
ATOM 710 C C . PRO A 1 91 ? -2.812 -5.425 17.122 1.00 96.19 91 PRO A C 1
ATOM 712 O O . PRO A 1 91 ? -2.178 -6.405 16.726 1.00 96.19 91 PRO A O 1
ATOM 715 N N . PHE A 1 92 ? -2.824 -4.264 16.460 1.00 98.38 92 PHE A N 1
ATOM 716 C CA . PHE A 1 92 ? -2.155 -4.093 15.168 1.00 98.38 92 PHE A CA 1
ATOM 717 C C . PHE A 1 92 ? -0.627 -4.205 15.292 1.00 98.38 92 PHE A C 1
ATOM 719 O O . PHE A 1 92 ? 0.015 -3.435 16.011 1.00 98.38 92 PHE A O 1
ATOM 726 N N . ASN A 1 93 ? -0.039 -5.167 14.585 1.00 98.44 93 ASN A N 1
ATOM 727 C CA . ASN A 1 93 ? 1.402 -5.351 14.474 1.00 98.44 93 ASN A CA 1
ATOM 728 C C . ASN A 1 93 ? 1.762 -5.674 13.028 1.00 98.44 93 ASN A C 1
ATOM 730 O O . ASN A 1 93 ? 1.275 -6.663 12.473 1.00 98.44 93 ASN A O 1
ATOM 734 N N . ALA A 1 94 ? 2.620 -4.854 12.434 1.00 98.38 94 ALA A N 1
ATOM 735 C CA . ALA A 1 94 ? 2.991 -4.982 11.035 1.00 98.38 94 ALA A CA 1
ATOM 736 C C . ALA A 1 94 ? 4.395 -4.437 10.769 1.00 98.38 94 ALA A C 1
ATOM 738 O O . ALA A 1 94 ? 4.879 -3.556 11.485 1.00 98.38 94 ALA A O 1
ATOM 739 N N . GLU A 1 95 ? 5.037 -4.952 9.728 1.00 97.81 95 GLU A N 1
ATOM 740 C CA . GLU A 1 95 ? 6.389 -4.568 9.321 1.00 97.81 95 GLU A CA 1
ATOM 741 C C . GLU A 1 95 ? 6.438 -4.048 7.881 1.00 97.81 95 GLU A C 1
ATOM 743 O O . GLU A 1 95 ? 5.563 -4.330 7.056 1.00 97.81 95 GLU A O 1
ATOM 748 N N . THR A 1 96 ? 7.476 -3.267 7.584 1.00 96.75 96 THR A N 1
ATOM 749 C CA . THR A 1 96 ? 7.774 -2.802 6.229 1.00 96.75 96 THR A CA 1
ATOM 750 C C . THR A 1 96 ? 8.174 -3.994 5.355 1.00 96.75 96 THR A C 1
ATOM 752 O O . THR A 1 96 ? 9.055 -4.756 5.758 1.00 96.75 96 THR A O 1
ATOM 755 N N . PRO A 1 97 ? 7.620 -4.154 4.140 1.00 94.62 97 PRO A N 1
ATOM 756 C CA . PRO A 1 97 ? 8.098 -5.170 3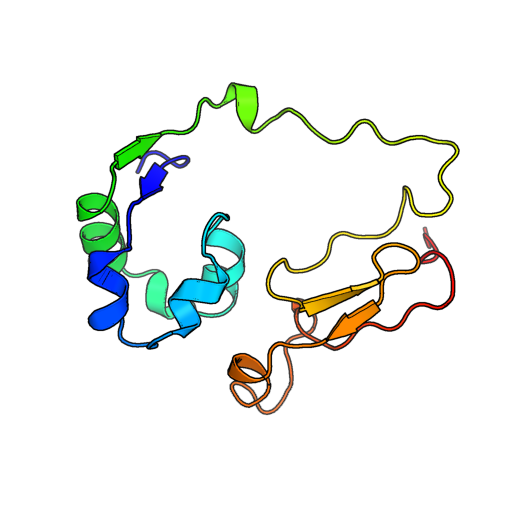.212 1.00 94.62 97 PRO A CA 1
ATOM 757 C C . PRO A 1 97 ? 9.610 -5.055 2.961 1.00 94.62 97 PRO A C 1
ATOM 759 O O . PRO A 1 97 ? 10.095 -3.946 2.712 1.00 94.62 97 PRO A O 1
ATOM 762 N N . PRO A 1 98 ? 10.363 -6.172 2.922 1.00 92.69 98 PRO A N 1
ATOM 763 C CA . PRO A 1 98 ? 11.805 -6.143 2.657 1.00 92.69 9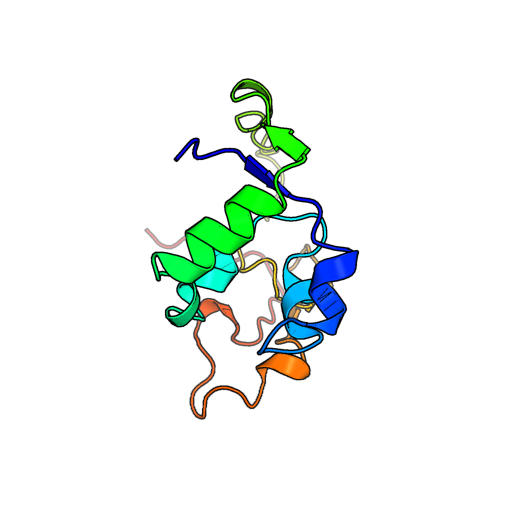8 PRO A CA 1
ATOM 764 C C . PRO A 1 98 ? 12.179 -5.446 1.344 1.00 92.69 98 PRO A C 1
ATOM 766 O O . PRO A 1 98 ? 13.223 -4.810 1.253 1.00 92.69 98 PRO A O 1
ATOM 769 N N . VAL A 1 99 ? 11.303 -5.514 0.336 1.00 91.25 99 VAL A N 1
ATOM 770 C CA . VAL A 1 99 ? 11.492 -4.852 -0.964 1.00 91.25 99 VAL A CA 1
ATOM 771 C C . VAL A 1 99 ? 11.425 -3.316 -0.885 1.00 91.25 99 VAL A C 1
ATOM 773 O O . VAL A 1 99 ? 11.878 -2.642 -1.805 1.00 91.25 99 VAL A O 1
ATOM 776 N N . LEU A 1 100 ? 10.881 -2.764 0.206 1.00 91.88 100 LEU A N 1
ATOM 777 C CA . LEU A 1 100 ? 10.712 -1.324 0.433 1.00 91.88 100 LEU A CA 1
ATOM 778 C C . LEU A 1 100 ? 11.658 -0.758 1.499 1.00 91.88 100 LEU A C 1
ATOM 780 O O . LEU A 1 100 ? 11.870 0.452 1.546 1.00 91.88 100 LEU A O 1
ATOM 784 N N . ILE A 1 101 ? 12.227 -1.605 2.365 1.00 91.00 101 ILE A N 1
ATOM 785 C CA . ILE A 1 101 ? 12.956 -1.156 3.564 1.00 91.00 101 ILE A CA 1
ATOM 786 C C . ILE A 1 101 ? 14.194 -0.301 3.245 1.00 91.00 101 ILE A C 1
ATOM 788 O O . ILE A 1 101 ? 14.563 0.559 4.038 1.00 91.00 101 ILE A O 1
ATOM 792 N N . MET A 1 102 ? 14.806 -0.510 2.074 1.00 91.31 102 MET A N 1
ATOM 793 C CA . MET A 1 102 ? 16.023 0.185 1.633 1.00 91.31 102 MET A CA 1
ATOM 794 C C . MET A 1 102 ? 15.765 1.307 0.617 1.00 91.31 102 MET A C 1
ATOM 796 O O . MET A 1 102 ? 16.721 1.925 0.153 1.00 91.31 102 MET A O 1
ATOM 800 N N . ASP A 1 103 ? 14.507 1.584 0.259 1.00 90.88 103 ASP A N 1
ATOM 801 C CA . ASP A 1 103 ? 14.183 2.590 -0.764 1.00 90.88 103 ASP A CA 1
ATOM 802 C C . ASP A 1 103 ? 14.486 4.020 -0.301 1.00 90.88 103 ASP A C 1
ATOM 804 O O . ASP A 1 103 ? 14.843 4.885 -1.102 1.00 90.88 103 ASP A O 1
ATOM 808 N N . HIS A 1 104 ? 14.369 4.267 1.003 1.00 89.00 104 HIS A N 1
ATOM 809 C CA . HIS A 1 104 ? 14.623 5.562 1.614 1.00 89.00 104 HIS A CA 1
ATOM 810 C C . HIS A 1 104 ? 15.515 5.394 2.839 1.00 89.00 104 HIS A C 1
ATOM 812 O O . HIS A 1 104 ? 15.299 4.503 3.655 1.00 89.00 104 HIS A O 1
ATOM 818 N N . PHE A 1 105 ? 16.481 6.301 3.010 1.00 94.00 105 PHE A N 1
ATOM 819 C CA . PHE A 1 105 ? 17.302 6.335 4.225 1.00 94.00 105 PHE A CA 1
ATOM 820 C C . PHE A 1 105 ? 16.451 6.548 5.489 1.00 94.00 105 PHE A C 1
ATOM 822 O O . PHE A 1 105 ? 16.723 5.957 6.529 1.00 94.00 105 PHE A O 1
ATOM 829 N N . LEU A 1 106 ? 15.407 7.378 5.387 1.00 94.81 106 LEU A N 1
ATOM 830 C CA . LEU A 1 106 ? 14.382 7.543 6.414 1.00 94.81 106 LEU A CA 1
AT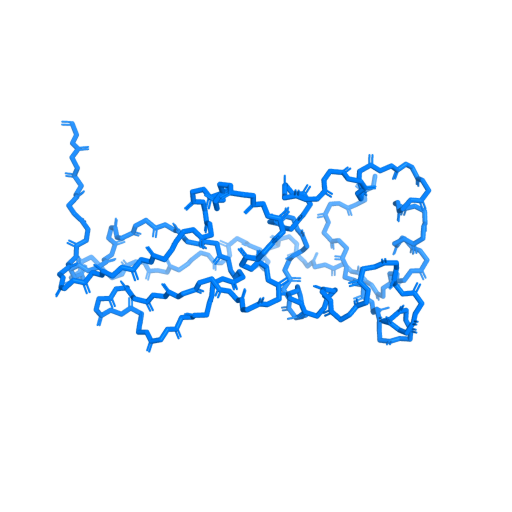OM 831 C C . LEU A 1 106 ? 13.112 6.838 5.939 1.00 94.81 106 LEU A C 1
ATOM 833 O O . LEU A 1 106 ? 12.518 7.261 4.947 1.00 94.81 106 LEU A O 1
ATOM 837 N N . THR A 1 107 ? 12.698 5.776 6.629 1.00 94.88 107 THR A N 1
ATOM 838 C CA . THR A 1 107 ? 11.459 5.060 6.304 1.00 94.88 107 THR A CA 1
ATOM 839 C C . THR A 1 107 ? 10.263 6.014 6.413 1.00 94.88 107 THR A C 1
ATOM 841 O O . THR A 1 107 ? 10.100 6.644 7.462 1.00 94.88 107 THR A O 1
ATOM 844 N N . PRO A 1 108 ? 9.419 6.137 5.371 1.00 94.38 108 PRO A N 1
ATOM 845 C CA . PRO A 1 108 ? 8.199 6.935 5.445 1.00 94.38 108 PRO A CA 1
ATOM 846 C C . PRO A 1 108 ? 7.311 6.494 6.614 1.00 94.38 108 PRO A C 1
ATOM 848 O O . PRO A 1 108 ? 7.182 5.297 6.865 1.00 94.38 108 PRO A O 1
ATOM 851 N N . ASN A 1 109 ? 6.665 7.444 7.300 1.00 95.19 109 ASN A N 1
ATOM 852 C CA . ASN A 1 109 ? 5.847 7.156 8.488 1.00 95.19 109 ASN A CA 1
ATOM 853 C C . ASN A 1 109 ? 4.764 6.097 8.227 1.00 95.19 109 ASN A C 1
ATOM 855 O O . ASN A 1 109 ? 4.548 5.231 9.069 1.00 95.19 109 ASN A O 1
ATOM 859 N N . ASP A 1 110 ? 4.138 6.127 7.048 1.00 93.56 110 ASP A N 1
ATOM 860 C CA . ASP A 1 110 ? 3.080 5.186 6.658 1.00 93.56 110 ASP A CA 1
ATOM 861 C C . ASP A 1 110 ? 3.583 3.744 6.478 1.00 93.56 110 ASP A C 1
ATOM 863 O O . ASP A 1 110 ? 2.798 2.798 6.530 1.00 93.56 110 ASP A O 1
ATOM 867 N N . LEU A 1 111 ? 4.894 3.572 6.287 1.00 95.75 111 LEU A N 1
ATOM 868 C CA . LEU A 1 111 ? 5.560 2.281 6.140 1.00 95.75 111 LEU A CA 1
ATOM 869 C C . LEU A 1 111 ? 6.400 1.901 7.361 1.00 95.75 111 LEU A C 1
ATOM 871 O O . LEU A 1 111 ? 6.953 0.804 7.377 1.00 95.75 111 LEU A O 1
ATOM 875 N N . PHE A 1 112 ? 6.526 2.776 8.362 1.00 97.31 112 PHE A N 1
ATOM 876 C CA . PHE A 1 112 ? 7.313 2.496 9.557 1.00 97.31 112 PHE A CA 1
ATOM 877 C C . PHE A 1 112 ? 6.685 1.332 10.334 1.00 97.31 112 PHE A C 1
ATOM 879 O O . PHE A 1 112 ? 5.466 1.254 10.485 1.00 97.31 112 PHE A O 1
ATOM 886 N N . PHE A 1 113 ? 7.520 0.420 10.834 1.00 97.69 113 PHE A N 1
ATOM 887 C CA . PHE A 1 113 ? 7.083 -0.729 11.627 1.00 97.69 113 PHE A CA 1
ATOM 888 C C . PHE A 1 113 ? 6.160 -0.314 12.786 1.00 97.69 113 PHE A C 1
ATOM 890 O O . PHE A 1 113 ? 6.465 0.606 13.548 1.00 97.69 113 PHE A O 1
ATOM 897 N N . VAL A 1 114 ? 5.050 -1.034 12.961 1.00 98.50 114 VAL A N 1
ATOM 898 C CA . VAL A 1 114 ? 4.078 -0.774 14.030 1.00 98.50 114 VAL A CA 1
ATOM 899 C C . VAL A 1 114 ? 4.011 -1.976 14.954 1.00 98.50 114 VAL A C 1
ATOM 901 O O . VAL A 1 114 ? 3.767 -3.096 14.507 1.00 98.50 114 VAL A O 1
ATOM 904 N N . ARG A 1 115 ? 4.153 -1.730 16.261 1.00 98.56 115 ARG A N 1
ATOM 905 C CA . ARG A 1 115 ? 3.951 -2.743 17.298 1.00 98.56 115 ARG A CA 1
ATOM 906 C C . ARG A 1 115 ? 3.047 -2.227 18.398 1.00 98.56 115 ARG A C 1
ATOM 908 O O . ARG A 1 115 ? 3.503 -1.537 19.307 1.00 98.56 115 ARG A O 1
ATOM 915 N N . ASN A 1 116 ? 1.798 -2.676 18.385 1.00 98.44 116 ASN A N 1
ATOM 916 C CA . ASN A 1 116 ? 0.853 -2.398 19.454 1.00 98.44 116 ASN A CA 1
ATOM 917 C C . ASN A 1 116 ? 0.662 -3.621 20.356 1.00 98.44 116 ASN A C 1
ATOM 919 O O . ASN A 1 116 ? 0.555 -4.760 19.897 1.00 98.44 116 ASN A O 1
ATOM 923 N N . HIS A 1 117 ? 0.588 -3.367 21.659 1.00 97.94 117 HIS A N 1
ATOM 924 C CA . HIS A 1 117 ? 0.187 -4.356 22.664 1.00 97.94 117 HIS A CA 1
ATOM 925 C C . HIS A 1 117 ? -1.297 -4.246 23.045 1.00 97.94 117 HIS A C 1
ATOM 927 O O . HIS A 1 117 ? -1.871 -5.204 23.551 1.00 97.94 117 HIS A O 1
ATOM 933 N N . MET A 1 118 ? -1.901 -3.081 22.821 1.00 96.62 118 MET A N 1
ATOM 934 C CA . MET A 1 118 ? -3.259 -2.698 23.219 1.00 96.62 118 MET A CA 1
ATOM 935 C C . MET A 1 118 ? -3.861 -1.789 22.129 1.00 96.62 118 MET A C 1
ATOM 937 O O . MET A 1 118 ? -3.109 -1.389 21.233 1.00 96.62 118 MET A O 1
ATOM 941 N N . PRO A 1 119 ? -5.170 -1.468 22.173 1.00 97.19 119 PRO A N 1
ATOM 942 C CA . PRO A 1 119 ? -5.770 -0.508 21.248 1.00 97.19 119 PRO A CA 1
ATOM 943 C C . PRO A 1 119 ? -5.047 0.838 21.244 1.00 97.19 119 PRO A C 1
ATOM 945 O O . PRO A 1 119 ? -4.502 1.266 22.269 1.00 97.19 119 PRO A O 1
ATOM 948 N N . VAL A 1 120 ? -5.047 1.513 20.097 1.00 97.00 120 VAL A N 1
ATOM 949 C CA . VAL A 1 120 ? -4.426 2.833 19.956 1.00 97.00 120 VAL A CA 1
ATOM 950 C C . VAL A 1 120 ? -5.287 3.877 20.682 1.00 97.00 120 VAL A C 1
ATOM 952 O O . VAL A 1 120 ? -6.474 4.002 20.376 1.00 97.00 120 VAL A O 1
ATOM 955 N N . PRO A 1 121 ? -4.730 4.664 21.624 1.00 95.38 121 PRO A N 1
ATOM 956 C CA . PRO A 1 121 ? -5.499 5.695 22.314 1.00 95.38 121 PRO A CA 1
ATOM 957 C C . PRO A 1 121 ? -6.006 6.780 21.356 1.00 95.38 121 PRO A C 1
ATOM 959 O O . PRO A 1 121 ? -5.228 7.369 20.604 1.00 95.38 121 PRO 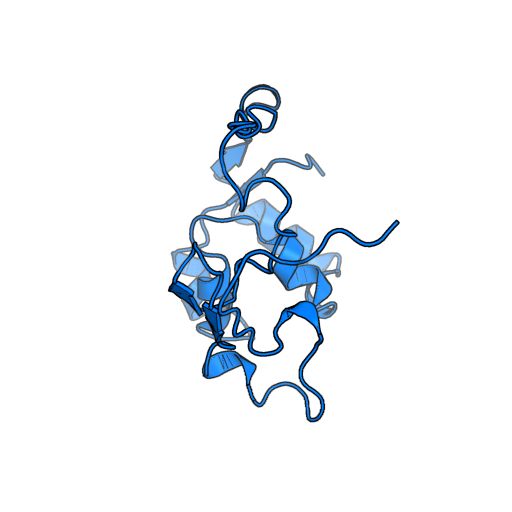A O 1
ATOM 962 N N . LYS A 1 122 ? -7.299 7.107 21.442 1.00 92.38 122 LYS A N 1
ATOM 963 C CA . LYS A 1 122 ? -7.875 8.287 20.789 1.00 92.38 122 LYS A CA 1
ATOM 964 C C . LYS A 1 122 ? -7.692 9.502 21.697 1.00 92.38 122 LYS A C 1
ATOM 966 O O . LYS A 1 122 ? -8.395 9.639 22.695 1.00 92.38 122 LYS A O 1
ATOM 971 N N . VAL A 1 123 ? -6.737 10.364 21.358 1.00 90.00 123 VAL A N 1
ATOM 972 C CA . VAL A 1 123 ? -6.480 11.622 22.075 1.00 90.00 123 VAL A CA 1
ATOM 973 C C . VAL A 1 123 ? -7.179 12.757 21.326 1.00 90.00 123 VAL A C 1
ATOM 975 O O . VAL A 1 123 ? -6.980 12.903 20.121 1.00 90.00 123 VAL A O 1
ATOM 978 N N . SER A 1 124 ? -8.028 13.509 22.028 1.00 79.69 124 SER A N 1
ATOM 979 C CA . SER A 1 124 ? -8.806 14.651 21.521 1.00 79.69 124 SER A CA 1
ATOM 980 C C . SER A 1 124 ? -8.337 15.965 22.118 1.00 79.69 124 SER A C 1
ATOM 982 O O . SER A 1 124 ? -8.062 15.941 23.341 1.00 79.69 124 SER A O 1
#

InterPro domains:
  IPR001199 Cytochrome b5-like heme/steroid binding domain [PF00173] (6-58)
  IPR001199 Cytochrome b5-like heme/steroid binding domain [PR00363] (6-16)
  IPR001199 Cytochrome b5-like heme/steroid binding domain [PR00363] (16-30)
  IPR001199 Cytochrome b5-like heme/steroid binding domain [PR00363] (45-57)
  IPR001199 Cytochrome b5-like heme/steroid binding domain [PS50255] (1-58)
  IPR008335 Eukaryotic molybdopterin oxidoreductase [PR00407] (84-98)
  IPR008335 Eukaryotic molybdopterin oxidoreductase [PR00407] (105-121)
  IPR018506 Cytochrome b5, heme-binding site [PS00191] (12-19)
  IPR036374 Oxidoreductase, molybdopterin-binding domain superfamily [G3DSA:3.90.420.10] (72-124)
  IPR036374 Oxidoreductase, molybdopterin-binding domain superfamily [SSF56524] (69-122)
  IPR036400 Cytochrome b5-like heme/steroid binding domain superfamily [G3DSA:3.10.120.10] (3-63)
  IPR036400 Cytochrome b5-like heme/steroid binding domain superfamily [SSF55856] (6-64)

Organism: Angiostrongylus cantonensis (NCBI:txid6313)